Protein AF-A0A9E3I6D0-F1 (afdb_monomer_lite)

Sequence (82 aa):
MPNGLNTFLTGLKIIGDVSKWSEKALADGKVTIVEAIDLAEKIASALGVRLELDIPGMQPVESDDDKTEATEEVEKTKRSWE

Secondary structure (DSSP, 8-state):
---HHHHHHHHHHHHHHHHHHHHHHHHHT---HHHHHHHHHHHHHHHT-------TTS------------------------

pLDDT: mean 72.99, std 19.89, range [37.34, 93.44]

Structure (mmCIF, N/CA/C/O backbone):
data_AF-A0A9E3I6D0-F1
#
_entry.id   AF-A0A9E3I6D0-F1
#
loop_
_atom_site.group_PDB
_atom_site.id
_atom_site.type_symbol
_atom_site.label_atom_id
_atom_site.label_alt_id
_atom_site.label_comp_id
_atom_site.label_asym_id
_atom_site.label_entity_id
_atom_site.label_seq_id
_atom_site.pdbx_PDB_ins_code
_atom_site.Cartn_x
_atom_site.Cartn_y
_atom_site.Cartn_z
_atom_site.occupancy
_atom_site.B_iso_or_equiv
_atom_site.auth_seq_id
_atom_site.auth_comp_id
_atom_site.auth_asym_id
_atom_site.auth_atom_id
_atom_site.pdbx_PDB_model_num
ATOM 1 N N . MET A 1 1 ? -27.691 -3.841 4.910 1.00 50.09 1 MET A N 1
ATOM 2 C CA . MET A 1 1 ? -26.838 -4.698 4.057 1.00 50.09 1 MET A CA 1
ATOM 3 C C . MET A 1 1 ? -25.630 -3.868 3.665 1.00 50.09 1 MET A C 1
ATOM 5 O O . MET A 1 1 ? -25.853 -2.716 3.309 1.00 50.09 1 MET A O 1
ATOM 9 N N . PRO A 1 2 ? -24.386 -4.363 3.768 1.00 57.12 2 PRO A N 1
ATOM 10 C CA . PRO A 1 2 ? -23.262 -3.639 3.189 1.00 57.12 2 PRO A CA 1
ATOM 11 C C . PRO A 1 2 ? -23.524 -3.485 1.686 1.00 57.12 2 PRO A C 1
ATOM 13 O O . PRO A 1 2 ? -23.894 -4.445 1.010 1.00 57.12 2 PRO A O 1
ATOM 16 N N . ASN A 1 3 ? -23.438 -2.253 1.186 1.00 73.00 3 ASN A N 1
ATOM 17 C CA . ASN A 1 3 ? -23.693 -1.927 -0.214 1.00 73.00 3 ASN A CA 1
ATOM 18 C C . ASN A 1 3 ? -22.662 -2.666 -1.079 1.00 73.00 3 ASN A C 1
ATOM 20 O O . ASN A 1 3 ? -21.515 -2.237 -1.135 1.00 73.00 3 ASN A O 1
ATOM 24 N N . GLY A 1 4 ? -23.043 -3.760 -1.749 1.00 77.31 4 GLY A N 1
ATOM 25 C CA . GLY A 1 4 ? -22.111 -4.586 -2.537 1.00 77.31 4 GLY A CA 1
ATOM 26 C C . GLY A 1 4 ? -21.322 -3.802 -3.594 1.00 77.31 4 GLY A C 1
ATOM 27 O O . GLY A 1 4 ? -20.190 -4.157 -3.910 1.00 77.31 4 GLY A O 1
ATOM 28 N N . LEU A 1 5 ? -21.875 -2.680 -4.066 1.00 84.69 5 LEU A N 1
ATOM 29 C CA . LEU A 1 5 ? -21.176 -1.724 -4.923 1.00 84.69 5 LEU A CA 1
ATOM 30 C C . LEU A 1 5 ? -19.956 -1.093 -4.229 1.00 84.69 5 LEU A C 1
ATOM 32 O O . LEU A 1 5 ? -18.896 -1.010 -4.837 1.00 84.69 5 LEU A O 1
ATOM 36 N N . ASN A 1 6 ? -20.072 -0.696 -2.959 1.00 84.12 6 ASN A N 1
ATOM 37 C CA . ASN A 1 6 ? -18.959 -0.115 -2.205 1.00 84.12 6 ASN A CA 1
ATOM 38 C C . ASN A 1 6 ? -17.840 -1.141 -2.014 1.00 84.12 6 ASN A C 1
ATOM 40 O O . ASN A 1 6 ? -16.685 -0.828 -2.268 1.00 84.12 6 ASN A O 1
ATOM 44 N N . THR A 1 7 ? -18.176 -2.382 -1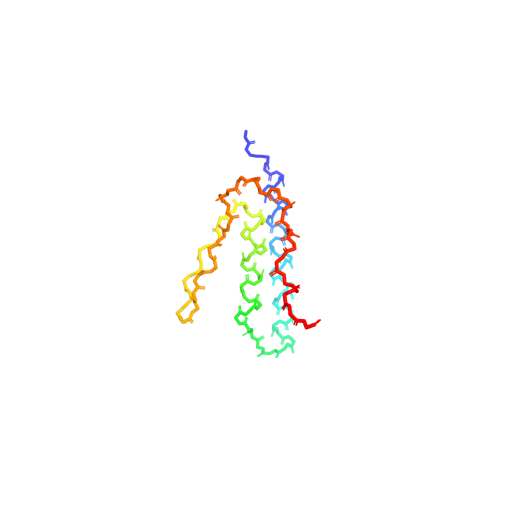.652 1.00 85.25 7 THR A N 1
ATOM 45 C CA . THR A 1 7 ? -17.186 -3.462 -1.515 1.00 85.25 7 THR A CA 1
ATOM 46 C C . THR A 1 7 ? -16.471 -3.749 -2.837 1.00 85.25 7 THR A C 1
ATOM 48 O O . THR A 1 7 ? -15.253 -3.917 -2.855 1.00 85.25 7 THR A O 1
ATOM 51 N N . PHE A 1 8 ? -17.202 -3.757 -3.953 1.00 86.94 8 PHE A N 1
ATOM 52 C CA . PHE A 1 8 ? -16.625 -3.939 -5.284 1.00 86.94 8 PHE A CA 1
ATOM 53 C C . PHE A 1 8 ? -15.674 -2.795 -5.674 1.00 86.94 8 PHE A C 1
ATOM 55 O O . PHE A 1 8 ? -14.557 -3.048 -6.124 1.00 86.94 8 PHE A O 1
ATOM 62 N N . LEU A 1 9 ? -16.076 -1.538 -5.450 1.00 90.94 9 LEU A N 1
ATOM 63 C CA . LEU A 1 9 ? -15.238 -0.363 -5.715 1.00 90.94 9 LEU A CA 1
ATOM 64 C C . LEU A 1 9 ? -13.986 -0.336 -4.827 1.00 90.94 9 LEU A C 1
ATOM 66 O O . LEU A 1 9 ? -12.900 -0.022 -5.313 1.00 90.94 9 LEU A O 1
ATOM 70 N N . THR A 1 10 ? -14.110 -0.723 -3.556 1.00 89.38 10 THR A N 1
ATOM 71 C CA . THR A 1 10 ? -12.967 -0.896 -2.649 1.00 89.38 10 THR A CA 1
ATOM 72 C C . THR A 1 10 ? -12.006 -1.964 -3.168 1.00 89.38 10 THR A C 1
ATOM 74 O O . THR A 1 10 ? -10.799 -1.735 -3.193 1.00 89.38 10 THR A O 1
ATOM 77 N N . GLY A 1 11 ? -12.521 -3.099 -3.653 1.00 89.31 11 GLY A N 1
ATOM 78 C CA . GLY A 1 11 ? -11.701 -4.146 -4.268 1.00 89.31 11 GLY A CA 1
ATOM 79 C C . GLY A 1 11 ? -10.926 -3.647 -5.491 1.00 89.31 11 GLY A C 1
ATOM 80 O O . GLY A 1 11 ? -9.721 -3.870 -5.585 1.00 89.31 11 GLY A O 1
ATOM 81 N N . LEU A 1 12 ? -11.581 -2.905 -6.391 1.00 92.94 12 LEU A N 1
ATOM 82 C CA . LEU A 1 12 ? -10.918 -2.290 -7.549 1.00 92.94 12 LEU A CA 1
ATOM 83 C C . LEU A 1 12 ? -9.823 -1.301 -7.138 1.00 92.94 12 LEU A C 1
ATOM 85 O O . LEU A 1 12 ? -8.755 -1.283 -7.750 1.00 92.94 12 LEU A O 1
ATOM 89 N N . LYS A 1 13 ? -10.068 -0.502 -6.095 1.00 90.31 13 LYS A N 1
ATOM 90 C CA . LYS A 1 13 ? -9.078 0.436 -5.558 1.00 90.31 13 LYS A CA 1
ATOM 91 C C . LYS A 1 13 ? -7.834 -0.300 -5.053 1.00 90.31 13 LYS A C 1
ATOM 93 O O . LYS A 1 13 ? -6.732 0.044 -5.464 1.00 90.31 13 LYS A O 1
ATOM 98 N N . ILE A 1 14 ? -8.018 -1.348 -4.246 1.00 92.19 14 ILE A N 1
ATOM 99 C CA . ILE A 1 14 ? -6.916 -2.168 -3.715 1.00 92.19 14 ILE A CA 1
ATOM 100 C C . ILE A 1 14 ? -6.099 -2.788 -4.853 1.00 92.19 14 ILE A C 1
ATOM 102 O O . ILE A 1 14 ? -4.875 -2.706 -4.844 1.00 92.19 14 ILE A O 1
ATOM 106 N N . ILE A 1 15 ? -6.760 -3.358 -5.865 1.00 93.38 15 ILE A N 1
ATOM 107 C CA . ILE A 1 15 ? -6.075 -3.927 -7.036 1.00 93.38 15 ILE A CA 1
ATOM 108 C C . ILE A 1 15 ? -5.246 -2.855 -7.753 1.00 93.38 15 ILE A C 1
ATOM 110 O O . ILE A 1 15 ? -4.098 -3.106 -8.116 1.00 93.38 15 ILE A O 1
ATOM 114 N N . GLY A 1 16 ? -5.801 -1.654 -7.932 1.00 93.12 16 GLY A N 1
ATOM 115 C CA . GLY A 1 16 ? -5.091 -0.532 -8.541 1.00 93.12 16 GLY A CA 1
ATOM 116 C C . GLY A 1 16 ? -3.855 -0.100 -7.747 1.00 93.12 16 GLY A C 1
ATOM 117 O O . GLY A 1 16 ? -2.802 0.139 -8.340 1.00 93.12 16 GLY A O 1
ATOM 118 N N . ASP A 1 17 ? -3.963 -0.032 -6.421 1.00 91.81 17 ASP A N 1
ATOM 119 C CA . ASP A 1 17 ? -2.855 0.345 -5.538 1.00 91.81 17 ASP A CA 1
ATOM 120 C C . ASP A 1 17 ? -1.738 -0.717 -5.547 1.00 91.81 17 ASP A C 1
ATOM 122 O O . ASP A 1 17 ? -0.562 -0.371 -5.678 1.00 91.81 17 ASP A O 1
ATOM 126 N N . VAL A 1 18 ? -2.096 -2.007 -5.528 1.00 92.38 18 VAL A N 1
ATOM 127 C CA . VAL A 1 18 ? -1.140 -3.124 -5.648 1.00 92.38 18 VAL A CA 1
ATOM 128 C C . VAL A 1 18 ? -0.471 -3.148 -7.026 1.00 92.38 18 VAL A C 1
ATOM 130 O O . VAL A 1 18 ? 0.737 -3.360 -7.107 1.00 92.38 18 VAL A O 1
ATOM 133 N N . SER A 1 19 ? -1.215 -2.894 -8.109 1.00 93.44 19 SER A N 1
ATOM 134 C CA . SER A 1 19 ? -0.661 -2.864 -9.473 1.00 93.44 19 SER A CA 1
ATOM 135 C C . SER A 1 19 ? 0.408 -1.784 -9.619 1.00 93.44 19 SER A C 1
ATOM 137 O O . SER A 1 19 ? 1.517 -2.069 -10.063 1.00 93.44 19 SER A O 1
ATOM 139 N N . LYS A 1 20 ? 0.113 -0.556 -9.175 1.00 91.88 20 LYS A N 1
ATOM 140 C CA . LYS A 1 20 ? 1.068 0.564 -9.224 1.00 91.88 20 LYS A CA 1
ATOM 141 C C . LYS A 1 20 ? 2.315 0.289 -8.394 1.00 91.88 20 LYS A C 1
ATOM 143 O O . LYS A 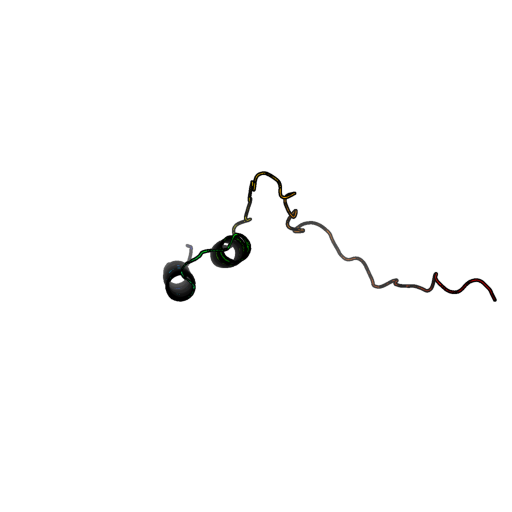1 20 ? 3.428 0.591 -8.820 1.00 91.88 20 LYS A O 1
ATOM 148 N N . TRP A 1 21 ? 2.127 -0.279 -7.207 1.00 91.75 21 TRP A N 1
ATOM 149 C CA . TRP A 1 21 ? 3.238 -0.671 -6.352 1.00 91.75 21 TRP A CA 1
ATOM 150 C C . TRP A 1 21 ? 4.096 -1.757 -7.010 1.00 91.75 21 TRP A C 1
ATOM 152 O O . TRP A 1 21 ? 5.317 -1.639 -7.023 1.00 91.75 21 TRP A O 1
ATOM 162 N N . SER A 1 22 ? 3.473 -2.764 -7.629 1.00 90.12 22 SER A N 1
ATOM 163 C CA . SER A 1 22 ? 4.176 -3.836 -8.338 1.00 90.12 22 SER A CA 1
ATOM 164 C C . SER A 1 22 ? 4.961 -3.321 -9.543 1.00 90.12 22 SER A C 1
ATOM 166 O O . SER A 1 22 ? 6.076 -3.777 -9.775 1.00 90.12 22 SER A O 1
ATOM 168 N N . GLU A 1 23 ? 4.405 -2.390 -10.318 1.00 92.25 23 GLU A N 1
ATOM 169 C CA . GLU A 1 23 ? 5.103 -1.764 -11.448 1.00 92.25 23 GLU A CA 1
ATOM 170 C C . GLU A 1 23 ? 6.345 -1.007 -10.980 1.00 92.25 23 GLU A C 1
ATOM 172 O O . GLU A 1 23 ? 7.422 -1.158 -11.559 1.00 92.25 23 GLU A O 1
ATOM 177 N N . LYS A 1 24 ? 6.214 -0.247 -9.888 1.00 90.81 24 LYS A N 1
ATOM 178 C CA . LYS A 1 24 ? 7.336 0.462 -9.275 1.00 90.81 24 LYS A CA 1
ATOM 179 C C . LYS A 1 24 ? 8.394 -0.509 -8.746 1.00 90.81 24 LYS A C 1
ATOM 181 O O . LYS A 1 24 ? 9.566 -0.359 -9.069 1.00 90.81 24 LYS A O 1
ATOM 186 N N . ALA A 1 25 ? 7.985 -1.532 -7.998 1.00 90.44 25 ALA A N 1
ATOM 187 C CA . ALA A 1 25 ? 8.885 -2.549 -7.456 1.00 90.44 25 ALA A CA 1
ATOM 188 C C . ALA A 1 25 ? 9.642 -3.303 -8.559 1.00 90.44 25 ALA A C 1
ATOM 190 O O . ALA A 1 25 ? 10.821 -3.623 -8.403 1.00 90.44 25 ALA A O 1
ATOM 191 N N . LEU A 1 26 ? 8.978 -3.561 -9.690 1.00 89.94 26 LEU A N 1
ATOM 192 C CA . LEU A 1 26 ? 9.595 -4.179 -10.857 1.00 89.94 26 LEU A CA 1
ATOM 193 C C . LEU A 1 26 ? 10.614 -3.243 -11.521 1.00 89.94 26 LEU A C 1
ATOM 195 O O . LEU A 1 26 ? 11.697 -3.697 -11.883 1.00 89.94 26 LEU A O 1
ATOM 199 N N . ALA A 1 27 ? 10.289 -1.954 -11.661 1.00 91.44 27 ALA A N 1
ATOM 200 C CA . ALA A 1 27 ? 11.191 -0.952 -12.226 1.00 91.44 27 ALA A CA 1
ATOM 201 C C . ALA A 1 27 ? 12.428 -0.712 -11.342 1.00 91.44 27 ALA A C 1
ATOM 203 O O . ALA A 1 27 ? 13.543 -0.616 -11.853 1.00 91.44 27 ALA A O 1
ATOM 204 N N . ASP A 1 28 ? 12.235 -0.667 -10.024 1.00 89.12 28 ASP A N 1
ATOM 205 C CA . ASP A 1 28 ? 13.302 -0.455 -9.043 1.00 89.12 28 ASP A CA 1
ATOM 206 C C . ASP A 1 28 ? 14.112 -1.740 -8.770 1.00 89.12 28 ASP A C 1
ATOM 208 O O . ASP A 1 28 ? 15.213 -1.679 -8.214 1.00 89.12 28 ASP A O 1
ATOM 212 N N . GLY A 1 29 ? 13.579 -2.910 -9.148 1.00 91.50 29 GLY A N 1
ATOM 213 C CA . GLY A 1 29 ? 14.192 -4.228 -8.948 1.00 91.50 29 GLY A CA 1
ATOM 214 C C . GLY A 1 29 ? 14.309 -4.655 -7.480 1.00 91.50 29 GLY A C 1
ATOM 215 O O . GLY A 1 29 ? 15.015 -5.614 -7.166 1.00 91.50 29 GLY A O 1
ATOM 216 N N . LYS A 1 30 ? 13.657 -3.932 -6.566 1.00 87.75 30 LYS A N 1
ATOM 217 C CA . LYS A 1 30 ? 13.686 -4.162 -5.120 1.00 87.75 30 LYS A CA 1
ATOM 218 C C . LYS A 1 30 ? 12.393 -3.669 -4.481 1.00 87.75 30 LYS A C 1
ATOM 220 O O . LYS A 1 30 ? 11.726 -2.787 -5.008 1.00 87.75 30 LYS A O 1
ATOM 225 N N . VAL A 1 31 ? 12.094 -4.213 -3.307 1.00 86.69 31 VAL A N 1
ATOM 226 C CA . VAL A 1 31 ? 10.982 -3.787 -2.455 1.00 86.69 31 VAL A CA 1
ATOM 227 C C . VAL A 1 31 ? 11.556 -3.352 -1.118 1.00 86.69 31 VAL A C 1
ATOM 229 O O . VAL A 1 31 ? 12.298 -4.111 -0.491 1.00 86.69 31 VAL A O 1
ATOM 232 N N . THR A 1 32 ? 11.232 -2.140 -0.672 1.00 87.56 32 THR A N 1
ATOM 233 C CA . THR A 1 32 ? 11.608 -1.685 0.670 1.00 87.56 32 THR A CA 1
ATOM 234 C C . THR A 1 32 ? 10.505 -1.975 1.685 1.00 87.56 32 THR A C 1
ATOM 236 O O . THR A 1 32 ? 9.320 -1.998 1.358 1.00 87.56 32 THR A O 1
ATOM 239 N N . ILE A 1 33 ? 10.896 -2.173 2.947 1.00 85.00 33 ILE A N 1
ATOM 240 C CA . ILE A 1 33 ? 9.949 -2.393 4.052 1.00 85.00 33 ILE A CA 1
ATOM 241 C C . ILE A 1 33 ? 8.995 -1.199 4.187 1.00 85.00 33 ILE A C 1
ATOM 243 O O . ILE A 1 33 ? 7.801 -1.392 4.367 1.00 85.00 33 ILE A O 1
ATOM 247 N N . VAL A 1 34 ? 9.502 0.025 4.019 1.00 87.25 34 VAL A N 1
ATOM 248 C CA . VAL A 1 34 ? 8.694 1.254 4.071 1.00 87.25 34 VAL A CA 1
ATOM 249 C C . VAL A 1 34 ? 7.586 1.238 3.014 1.00 87.25 34 VAL A C 1
ATOM 251 O O . VAL A 1 34 ? 6.447 1.568 3.317 1.00 87.25 34 VAL A O 1
ATOM 254 N N . GLU A 1 35 ? 7.886 0.800 1.791 1.00 86.88 35 GLU A N 1
ATOM 255 C CA . GLU A 1 35 ? 6.884 0.697 0.722 1.00 86.88 35 GLU A CA 1
ATOM 256 C C . GLU A 1 35 ? 5.859 -0.408 0.976 1.00 86.88 35 GLU A C 1
ATOM 258 O O . GLU A 1 35 ? 4.702 -0.272 0.583 1.00 86.88 35 GLU A O 1
ATOM 263 N N . ALA A 1 36 ? 6.272 -1.503 1.614 1.00 86.50 36 ALA A N 1
ATOM 264 C CA . ALA A 1 36 ? 5.359 -2.568 2.007 1.00 86.50 36 ALA A CA 1
ATOM 265 C C . ALA A 1 36 ? 4.405 -2.112 3.127 1.00 86.50 36 ALA A C 1
ATOM 267 O O . ALA A 1 36 ? 3.216 -2.418 3.066 1.00 86.50 36 ALA A O 1
ATOM 268 N N . ILE A 1 37 ? 4.905 -1.346 4.105 1.00 88.94 37 ILE A N 1
ATOM 269 C CA . ILE A 1 37 ? 4.090 -0.753 5.177 1.00 88.94 37 ILE A CA 1
ATOM 270 C C . ILE A 1 37 ? 3.099 0.261 4.595 1.00 88.94 37 ILE A C 1
ATOM 272 O O . ILE A 1 37 ? 1.908 0.149 4.858 1.00 88.94 37 ILE A O 1
ATOM 276 N N . ASP A 1 38 ? 3.552 1.181 3.737 1.00 89.12 38 ASP A N 1
ATOM 277 C CA . ASP A 1 38 ? 2.686 2.184 3.094 1.00 89.12 38 ASP A CA 1
ATOM 278 C C . ASP A 1 38 ? 1.566 1.530 2.258 1.00 89.12 38 ASP A C 1
ATOM 280 O O . ASP A 1 38 ? 0.412 1.965 2.282 1.00 89.12 38 ASP A O 1
ATOM 284 N N . LEU A 1 39 ? 1.861 0.430 1.554 1.00 90.81 39 LEU A N 1
ATOM 285 C CA . LEU A 1 39 ? 0.830 -0.346 0.861 1.00 90.81 39 LEU A CA 1
ATOM 286 C C . LEU A 1 39 ? -0.152 -1.000 1.848 1.00 90.81 39 LEU A C 1
ATOM 288 O O . LEU A 1 39 ? -1.364 -0.959 1.625 1.00 90.81 39 LEU A O 1
ATOM 292 N N . ALA A 1 40 ? 0.351 -1.592 2.932 1.00 87.94 40 ALA A N 1
ATOM 293 C CA . ALA A 1 40 ? -0.476 -2.231 3.950 1.00 87.94 40 ALA A CA 1
ATOM 294 C C . ALA A 1 40 ? -1.407 -1.225 4.652 1.00 87.94 40 ALA A C 1
ATOM 296 O O . ALA A 1 40 ? -2.588 -1.519 4.831 1.00 87.94 40 ALA A O 1
ATOM 297 N N . GLU A 1 41 ? -0.926 -0.019 4.961 1.00 89.00 41 GLU A N 1
ATOM 298 C CA . GLU A 1 41 ? -1.723 1.072 5.536 1.00 89.00 41 GLU A CA 1
ATOM 299 C C . GLU A 1 41 ? -2.836 1.532 4.589 1.00 89.00 41 GLU A C 1
ATOM 301 O O . GLU A 1 41 ? -3.981 1.719 5.013 1.00 89.00 41 GLU A O 1
ATOM 306 N N . LYS A 1 42 ? -2.546 1.656 3.288 1.00 88.88 42 LYS A N 1
ATOM 307 C CA . LYS A 1 42 ? -3.549 2.016 2.269 1.00 88.88 42 LYS A CA 1
ATOM 308 C C . LYS A 1 42 ? -4.657 0.976 2.160 1.00 88.88 42 LYS A C 1
ATOM 310 O O . LYS A 1 42 ? -5.832 1.339 2.064 1.00 88.88 42 LYS A O 1
ATOM 315 N N . ILE A 1 43 ? -4.298 -0.306 2.201 1.00 89.06 43 ILE A N 1
ATOM 316 C CA . ILE A 1 43 ? -5.255 -1.417 2.160 1.00 89.06 43 ILE A CA 1
ATOM 317 C C . ILE A 1 43 ? -6.080 -1.456 3.450 1.00 89.06 43 ILE A C 1
ATOM 319 O O . ILE A 1 43 ? -7.306 -1.542 3.382 1.00 89.06 43 ILE A O 1
ATOM 323 N N . ALA A 1 44 ? -5.435 -1.331 4.611 1.00 87.00 44 ALA A N 1
ATOM 324 C CA . ALA A 1 44 ? -6.099 -1.304 5.910 1.00 87.00 44 ALA A CA 1
ATOM 325 C C . ALA A 1 44 ? -7.105 -0.145 6.005 1.00 87.00 44 ALA A C 1
ATOM 327 O O . ALA A 1 44 ? -8.268 -0.358 6.350 1.00 87.00 44 ALA A O 1
ATOM 328 N N . SER A 1 45 ? -6.706 1.046 5.552 1.00 86.50 45 SER A N 1
ATOM 329 C CA . SER A 1 45 ? -7.569 2.231 5.470 1.00 86.50 45 SER A CA 1
ATOM 330 C C . SER A 1 45 ? -8.745 2.037 4.510 1.00 86.50 45 SER A C 1
ATOM 332 O O . SER A 1 45 ? -9.860 2.468 4.790 1.00 86.50 45 SER A O 1
ATOM 334 N N . ALA A 1 46 ? -8.527 1.375 3.369 1.00 85.69 46 ALA A N 1
ATOM 335 C CA . ALA A 1 46 ? -9.587 1.094 2.399 1.00 85.69 46 ALA A CA 1
ATOM 336 C C . ALA A 1 46 ? -10.609 0.066 2.915 1.00 85.69 46 ALA A C 1
ATOM 338 O O . ALA A 1 46 ? -11.780 0.121 2.534 1.00 85.69 46 ALA A O 1
ATOM 339 N N . LEU A 1 47 ? -10.170 -0.859 3.770 1.00 83.94 47 LEU A N 1
ATOM 340 C CA . LEU A 1 47 ? -11.006 -1.877 4.405 1.00 83.94 47 LEU A CA 1
ATOM 341 C C . LEU A 1 47 ? -11.606 -1.416 5.744 1.00 83.94 47 LEU A C 1
ATOM 343 O O . LEU A 1 47 ? -12.522 -2.068 6.240 1.00 83.94 47 LEU A O 1
ATOM 347 N N . GLY A 1 48 ? -11.122 -0.306 6.308 1.00 83.50 48 GLY A N 1
ATOM 348 C CA . GLY A 1 48 ? -11.528 0.187 7.624 1.00 83.50 48 GLY A CA 1
ATOM 349 C C . GLY A 1 48 ? -11.096 -0.739 8.763 1.00 83.50 48 GLY A C 1
ATOM 350 O O . GLY A 1 48 ? -11.835 -0.898 9.731 1.00 83.50 48 GLY A O 1
ATOM 351 N N . VAL A 1 49 ? -9.941 -1.397 8.625 1.00 84.50 49 VAL A N 1
ATOM 352 C CA . VAL A 1 49 ? -9.389 -2.316 9.631 1.00 84.50 49 VAL A CA 1
ATOM 353 C C . VAL A 1 49 ? -8.122 -1.738 10.246 1.00 84.50 49 VAL A C 1
ATOM 355 O O . VAL A 1 49 ? -7.366 -1.036 9.576 1.00 84.50 49 VAL A O 1
ATOM 358 N N . ARG A 1 50 ? -7.873 -2.059 11.518 1.00 81.31 50 ARG A N 1
ATOM 359 C CA . ARG A 1 50 ? -6.618 -1.701 12.180 1.00 81.31 50 ARG A CA 1
ATOM 360 C C . ARG A 1 50 ? -5.487 -2.552 11.615 1.00 81.31 50 ARG A C 1
ATOM 362 O O . ARG A 1 50 ? -5.630 -3.766 11.476 1.00 81.31 50 ARG A O 1
ATOM 369 N N . LEU A 1 51 ? -4.375 -1.906 11.285 1.00 81.75 51 LEU A N 1
ATOM 370 C CA . LEU A 1 51 ? -3.173 -2.587 10.837 1.00 81.75 51 LEU A CA 1
ATOM 371 C C . LEU A 1 51 ? -2.319 -2.951 12.056 1.00 81.75 51 LEU A C 1
ATOM 373 O O . LEU A 1 51 ? -1.783 -2.073 12.724 1.00 81.75 51 LEU A O 1
ATOM 377 N N . GLU A 1 52 ? -2.189 -4.243 12.339 1.00 82.31 52 GLU A N 1
ATOM 378 C CA . GLU A 1 52 ? -1.285 -4.760 13.369 1.00 82.31 52 GLU A CA 1
ATOM 379 C C . GLU A 1 52 ? -0.057 -5.361 12.677 1.00 82.31 52 GLU A C 1
ATOM 381 O O . GLU A 1 52 ? -0.133 -6.415 12.044 1.00 82.31 52 GLU A O 1
ATOM 386 N N . LEU A 1 53 ? 1.070 -4.649 12.738 1.00 72.19 53 LEU A N 1
ATOM 387 C CA . LEU A 1 53 ? 2.338 -5.077 12.151 1.00 72.19 53 LEU A CA 1
ATOM 388 C C . LEU A 1 53 ? 3.288 -5.540 13.254 1.00 72.19 53 LEU A C 1
ATOM 390 O O . LEU A 1 53 ? 3.768 -4.728 14.042 1.00 72.19 53 LEU A O 1
ATOM 394 N N . ASP A 1 54 ? 3.598 -6.833 13.267 1.00 71.62 54 ASP A N 1
ATOM 395 C CA . ASP A 1 54 ? 4.702 -7.377 14.059 1.00 71.62 54 ASP A CA 1
ATOM 396 C C . ASP A 1 54 ? 5.957 -7.442 13.179 1.00 71.62 54 ASP A C 1
ATOM 398 O O . ASP A 1 54 ? 6.150 -8.373 12.392 1.00 71.62 54 ASP A O 1
ATOM 402 N N . ILE A 1 55 ? 6.776 -6.389 13.239 1.00 69.25 55 ILE A N 1
ATOM 403 C CA . ILE A 1 55 ? 8.035 -6.306 12.495 1.00 69.25 55 ILE A CA 1
ATOM 404 C C . ILE A 1 55 ? 9.179 -6.559 13.482 1.00 69.25 55 ILE A C 1
ATOM 406 O O . ILE A 1 55 ? 9.426 -5.717 14.351 1.00 69.25 55 ILE A O 1
ATOM 410 N N . PRO A 1 56 ? 9.930 -7.668 13.353 1.00 62.62 56 PRO A N 1
ATOM 411 C CA . PRO A 1 56 ? 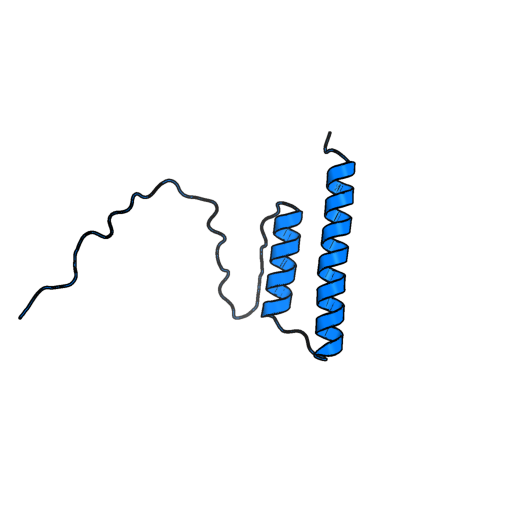11.020 -7.969 14.272 1.00 62.62 56 PRO A CA 1
ATOM 412 C C . PRO A 1 56 ? 12.078 -6.856 14.232 1.00 62.62 56 PRO A C 1
ATOM 414 O O . PRO A 1 56 ? 12.748 -6.651 13.220 1.00 62.62 56 PRO A O 1
ATOM 417 N N . GLY A 1 57 ? 12.222 -6.130 15.347 1.00 62.47 57 GLY A N 1
ATOM 418 C CA . GLY A 1 57 ? 13.173 -5.021 15.504 1.00 62.47 57 GLY A CA 1
ATOM 419 C C . GLY A 1 57 ? 12.610 -3.609 15.277 1.00 62.47 57 GLY A C 1
ATOM 420 O O . GLY A 1 57 ? 13.360 -2.647 15.432 1.00 62.47 57 GLY A O 1
ATOM 421 N N . MET A 1 58 ? 11.320 -3.455 14.963 1.00 57.66 58 MET A N 1
ATOM 422 C CA . MET A 1 58 ? 10.621 -2.163 14.918 1.00 57.66 58 MET A CA 1
ATOM 423 C C . MET A 1 58 ? 9.572 -2.131 16.033 1.00 57.66 58 MET A C 1
ATOM 425 O O . MET A 1 58 ? 8.767 -3.051 16.143 1.00 57.66 58 MET A O 1
ATOM 429 N N . GLN A 1 59 ? 9.589 -1.101 16.888 1.00 52.50 59 GLN A N 1
ATOM 430 C CA . GLN A 1 59 ? 8.510 -0.923 17.864 1.00 52.50 59 GLN A CA 1
ATOM 431 C C . GLN A 1 59 ? 7.203 -0.639 17.110 1.00 52.50 59 GLN A C 1
ATOM 433 O O . GLN A 1 59 ? 7.224 0.181 16.187 1.00 52.50 59 GLN A O 1
ATOM 438 N N . PRO A 1 60 ? 6.089 -1.299 17.467 1.00 51.25 60 PRO A N 1
ATOM 439 C CA . PRO A 1 60 ? 4.803 -1.016 16.854 1.00 51.25 60 PRO A CA 1
ATOM 440 C C . PRO A 1 60 ? 4.449 0.450 17.105 1.00 51.25 60 PRO A C 1
ATOM 442 O O . PRO A 1 60 ? 4.470 0.921 18.242 1.00 51.25 60 PRO A O 1
ATOM 445 N N . VAL A 1 61 ? 4.147 1.177 16.030 1.00 55.69 61 VAL A N 1
ATOM 446 C CA . VAL A 1 61 ? 3.495 2.480 16.138 1.00 55.69 61 VAL A CA 1
ATOM 447 C C . VAL A 1 61 ? 2.057 2.172 16.527 1.00 55.69 61 VAL A C 1
ATOM 449 O O . VAL A 1 61 ? 1.267 1.722 15.696 1.00 55.69 61 VAL A O 1
ATOM 452 N N . GLU A 1 62 ? 1.744 2.315 17.814 1.00 44.56 62 GLU A N 1
ATOM 453 C CA . GLU A 1 62 ? 0.369 2.254 18.295 1.00 44.56 62 GLU A CA 1
ATOM 454 C C . GLU A 1 62 ? -0.446 3.269 17.489 1.00 44.56 62 GLU A C 1
ATOM 456 O O . GLU A 1 62 ? -0.186 4.469 17.527 1.00 44.56 62 GLU A O 1
ATOM 461 N N . SER A 1 63 ? -1.396 2.785 16.689 1.00 47.19 63 SER A N 1
ATOM 462 C CA . SER A 1 63 ? -2.364 3.662 16.038 1.00 47.19 63 SER A CA 1
ATOM 463 C C . SER A 1 63 ? -3.200 4.301 17.147 1.00 47.19 63 SER A C 1
ATOM 465 O O . SER A 1 63 ? -3.963 3.584 17.805 1.00 47.19 63 SER A O 1
ATOM 467 N N . ASP A 1 64 ? -2.994 5.600 17.375 1.00 42.88 64 ASP A N 1
ATOM 468 C CA . ASP A 1 64 ? -3.784 6.463 18.256 1.00 42.88 64 ASP A CA 1
ATOM 469 C C . ASP A 1 64 ? -5.207 6.602 17.690 1.00 42.88 64 ASP A C 1
ATOM 471 O O . ASP A 1 64 ? -5.540 7.556 16.994 1.00 42.88 64 ASP A O 1
ATOM 475 N N . ASP A 1 65 ? -6.050 5.619 17.989 1.00 50.62 65 ASP A N 1
ATOM 476 C CA . ASP A 1 65 ? -7.509 5.728 17.926 1.00 50.62 65 ASP A CA 1
ATOM 477 C C . ASP A 1 65 ? -8.065 5.563 19.348 1.00 50.62 65 ASP A C 1
ATOM 479 O O . ASP A 1 65 ? -8.898 4.700 19.605 1.00 50.62 65 ASP A O 1
ATOM 483 N N . ASP A 1 66 ? -7.553 6.340 20.311 1.00 46.28 66 ASP A N 1
ATOM 484 C CA . ASP A 1 66 ? -8.300 6.656 21.537 1.00 4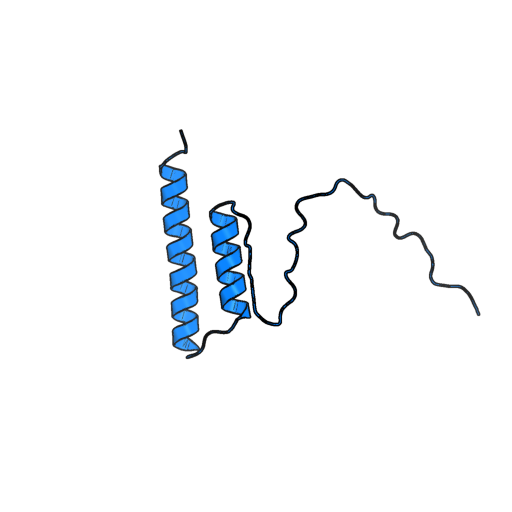6.28 66 ASP A CA 1
ATOM 485 C C . ASP A 1 66 ? -7.620 7.766 22.364 1.00 46.28 66 ASP A C 1
ATOM 487 O O . ASP A 1 66 ? -6.746 7.489 23.189 1.00 46.28 66 ASP A O 1
ATOM 491 N N . LYS A 1 67 ? -8.033 9.030 22.158 1.00 38.19 67 LYS A N 1
ATOM 492 C CA . LYS A 1 67 ? -8.309 10.032 23.218 1.00 38.19 67 LYS A CA 1
ATOM 493 C C . LYS A 1 67 ? -8.583 11.433 22.654 1.00 38.19 67 LYS A C 1
ATOM 495 O O . LYS A 1 67 ? -7.691 12.130 22.191 1.00 38.19 67 LYS A O 1
ATOM 500 N N . THR A 1 68 ? -9.853 11.825 22.770 1.00 39.16 68 THR A N 1
ATOM 501 C CA . THR A 1 68 ? -10.343 13.109 23.317 1.00 39.16 68 THR A CA 1
ATOM 502 C C . THR A 1 68 ? -9.431 14.340 23.249 1.00 39.16 68 THR A C 1
ATOM 504 O O . THR A 1 68 ? -8.402 14.387 23.914 1.00 39.16 68 THR A O 1
ATOM 507 N N . GLU A 1 69 ? -9.937 15.365 22.551 1.00 44.69 69 GLU A N 1
ATOM 508 C CA . GLU A 1 69 ? -9.810 16.808 22.830 1.00 44.69 69 GLU A CA 1
ATOM 509 C C . GLU A 1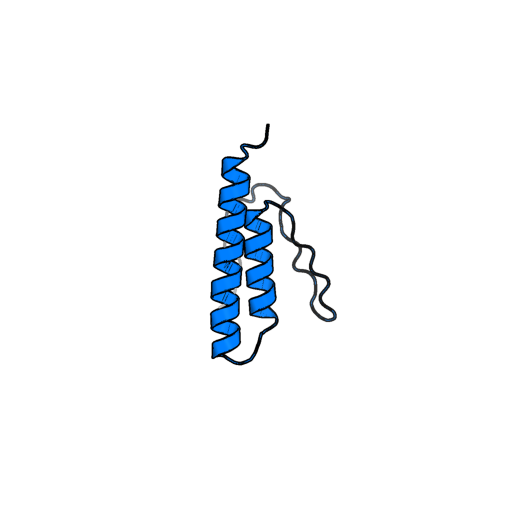 69 ? -8.715 17.208 23.839 1.00 44.69 69 GLU A C 1
ATOM 511 O O . GLU A 1 69 ? -8.920 17.168 25.051 1.00 44.69 69 GLU A O 1
ATOM 516 N N . ALA A 1 70 ? -7.575 17.686 23.336 1.00 37.44 70 ALA A N 1
ATOM 517 C CA . ALA A 1 70 ? -6.628 18.468 24.122 1.00 37.44 70 ALA A CA 1
ATOM 518 C C . ALA A 1 70 ? -6.316 19.771 23.378 1.00 37.44 70 ALA A C 1
ATOM 520 O O . ALA A 1 70 ? -5.544 19.822 22.422 1.00 37.44 70 ALA A O 1
ATOM 521 N N . THR A 1 71 ? -7.016 20.803 23.831 1.00 37.34 71 THR A N 1
ATOM 522 C CA . THR A 1 71 ? -6.802 22.234 23.639 1.00 37.34 71 THR A CA 1
ATOM 523 C C . THR A 1 71 ? -5.335 22.640 23.502 1.00 37.34 71 THR A C 1
ATOM 525 O O . THR A 1 71 ? -4.473 22.243 24.284 1.00 37.34 71 THR A O 1
ATOM 528 N N . GLU A 1 72 ? -5.098 23.510 22.522 1.00 44.75 72 GLU A N 1
ATOM 529 C CA . GLU A 1 72 ? -3.887 24.299 22.330 1.00 44.75 72 GLU A CA 1
ATOM 530 C C . GLU A 1 72 ? -3.537 25.113 23.591 1.00 44.75 72 GLU A C 1
ATOM 532 O O . GLU A 1 72 ? -4.005 26.231 23.776 1.00 44.75 72 GLU A O 1
ATOM 537 N N . GLU A 1 73 ? -2.651 24.595 24.437 1.00 40.94 73 GLU A N 1
ATOM 538 C CA . GLU A 1 73 ? -1.858 25.403 25.370 1.00 40.94 73 GLU A CA 1
ATOM 539 C C . GLU A 1 73 ? -0.374 25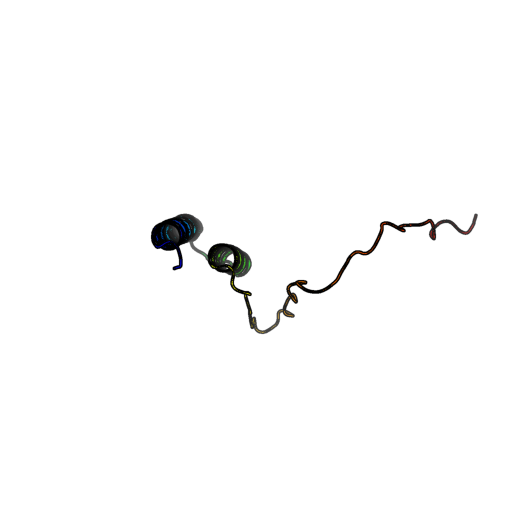.070 25.182 1.00 40.94 73 GLU A C 1
ATOM 541 O O . GLU A 1 73 ? 0.281 24.432 26.001 1.00 40.94 73 GLU A O 1
ATOM 546 N N . VAL A 1 74 ? 0.197 25.543 24.070 1.00 42.75 74 VAL A N 1
ATOM 547 C CA . VAL A 1 74 ? 1.650 25.755 23.965 1.00 42.75 74 VAL A CA 1
ATOM 548 C C . VAL A 1 74 ? 1.945 27.135 24.554 1.00 42.75 74 VAL A C 1
ATOM 550 O O . VAL A 1 74 ? 2.339 28.081 23.869 1.00 42.75 74 VAL A O 1
ATOM 553 N N . GLU A 1 75 ? 1.689 27.278 25.854 1.00 40.09 75 GLU A N 1
ATOM 554 C CA . GLU A 1 75 ? 2.008 28.484 26.601 1.00 40.09 75 GLU A CA 1
ATOM 555 C C . GLU A 1 75 ? 3.466 28.419 27.078 1.00 40.09 75 GLU A C 1
ATOM 557 O O . GLU A 1 75 ? 3.845 27.681 27.980 1.00 40.09 75 GLU A O 1
ATOM 562 N N . LYS A 1 76 ? 4.312 29.205 26.407 1.00 47.91 76 LYS A N 1
ATOM 563 C CA . LYS A 1 76 ? 5.413 29.976 27.005 1.00 47.91 76 LYS A CA 1
ATOM 564 C C . LYS A 1 76 ? 6.123 29.319 28.202 1.00 47.91 76 LYS A C 1
ATOM 566 O O . LYS A 1 76 ? 5.970 29.741 29.343 1.00 47.91 76 LYS A O 1
ATOM 571 N N . THR A 1 77 ? 7.030 28.379 27.957 1.00 48.81 77 THR A N 1
ATOM 572 C CA . THR A 1 77 ? 8.030 28.022 28.985 1.00 48.81 77 THR A CA 1
ATOM 573 C C . THR A 1 77 ? 9.406 27.751 28.391 1.00 48.81 77 THR A C 1
ATOM 575 O O . THR A 1 77 ? 10.040 26.758 28.710 1.00 48.81 77 THR A O 1
ATOM 578 N N . LYS A 1 78 ? 9.909 28.633 27.518 1.00 52.94 78 LYS A N 1
ATOM 579 C CA . LYS A 1 78 ? 11.352 28.717 27.216 1.00 52.94 78 LYS A CA 1
ATOM 580 C C . LYS A 1 78 ? 11.750 30.146 26.860 1.00 52.94 78 LYS A C 1
ATOM 582 O O . LYS A 1 78 ? 11.807 30.495 25.687 1.00 52.94 78 LYS A O 1
ATOM 587 N N . ARG A 1 79 ? 12.024 30.962 27.880 1.00 46.22 79 ARG A N 1
ATOM 588 C CA . ARG A 1 79 ? 13.055 32.020 27.862 1.00 46.22 79 ARG A CA 1
ATOM 589 C C . ARG A 1 79 ? 13.190 32.609 29.262 1.00 46.22 79 ARG A C 1
ATOM 591 O O . ARG A 1 79 ? 12.652 33.658 29.587 1.00 46.22 79 ARG A O 1
ATOM 598 N N . SER A 1 80 ? 13.882 31.853 30.100 1.00 48.22 80 SER A N 1
ATOM 599 C CA . SER A 1 80 ? 14.493 32.343 31.325 1.00 48.22 80 SER A CA 1
ATOM 600 C C . SER A 1 80 ? 15.985 32.566 31.049 1.00 48.22 80 SER A C 1
ATOM 602 O O . SER A 1 80 ? 16.615 31.642 30.537 1.00 48.22 80 SER A O 1
ATOM 604 N N . TRP A 1 81 ? 16.491 33.737 31.456 1.00 43.06 81 TRP A N 1
ATOM 605 C CA . TRP A 1 81 ? 17.902 34.152 31.585 1.00 43.06 81 TRP A CA 1
ATOM 606 C C . TRP A 1 81 ? 18.658 34.540 30.303 1.00 43.06 81 TRP A C 1
ATOM 608 O O . TRP A 1 81 ? 19.131 33.679 29.571 1.00 43.06 81 TRP A O 1
ATOM 618 N N . GLU A 1 82 ? 18.761 35.849 30.045 1.00 41.38 82 GLU A N 1
ATOM 619 C CA . GLU A 1 82 ? 19.945 36.698 30.319 1.00 41.38 82 GLU A CA 1
ATOM 620 C C . GLU A 1 82 ? 19.552 38.184 30.281 1.00 41.38 82 GLU A C 1
ATOM 622 O O . GLU A 1 82 ? 18.658 38.536 29.473 1.00 41.38 82 GLU A O 1
#

Foldseek 3Di:
DPPVVLVVVLVVVLVVLVVVLVVVCVVVVHDDPVSVVVSQVSNCVSVVHDDDDDDVPDDDPPDPPDDDDDDDDPDDDPDDDD

Radius of gyration: 20.02 Å; chains: 1; bounding box: 47×45×44 Å